Protein AF-A0A1P6C2Q1-F1 (afdb_monomer)

Sequence (116 aa):
MVVDVEKDVLIEFYAPWCGHCKALAPKYDELGQKLSGEPGVVIAKMDATANDVPPPFQVQGFPTLYWVPKNRKDKPEPYSGGREVDDFIKYIAKHATEELKGYKRDGKPKKKKEEL

Radius of gyration: 14.28 Å; Cα contacts (8 Å, |Δi|>4): 182; chains: 1; bounding box: 36×23×40 Å

Secondary structure (DSSP, 8-state):
----TT-EEEEEEE-TT-HHHHHHHHHHHHHHHHHTT-TTEEEEEEETTTS---TT----SSSEEEEE-TT-TTSPEEE-S-SSHHHHHHHHHHH-SS--SSB-TTS-B-------

Nearest PDB structures (foldseek):
  3f8u-assembly3_A  TM=9.928E-01  e=2.906E-13  Homo sapiens
  3f8u-assembly3_C-2  TM=9.928E-01  e=3.304E-13  Homo sapiens
  7qng-assembly1_B  TM=9.640E-01  e=2.109E-13  Homo sapiens
  7qpd-assembly1_E  TM=9.791E-01  e=1.541E-12  Homo sapiens
  6eny-assembly1_D  TM=9.839E-01  e=4.302E-12  Homo sapiens

Structure (mmCIF, N/CA/C/O backbone):
data_AF-A0A1P6C2Q1-F1
#
_entry.id   AF-A0A1P6C2Q1-F1
#
loop_
_atom_site.group_PDB
_atom_site.id
_atom_site.type_symbol
_atom_site.label_atom_id
_atom_site.label_alt_id
_atom_site.label_comp_id
_atom_site.label_asym_id
_atom_site.label_entity_id
_atom_site.label_seq_id
_atom_site.pdbx_PDB_ins_code
_atom_site.Cartn_x
_atom_site.Cartn_y
_atom_site.Cartn_z
_atom_site.occupancy
_atom_site.B_iso_or_equiv
_atom_site.auth_seq_id
_atom_site.auth_comp_id
_atom_site.auth_asym_id
_atom_site.auth_atom_id
_atom_site.pdbx_PDB_model_num
ATOM 1 N N . MET A 1 1 ? -15.562 -3.279 -15.889 1.00 38.38 1 MET A N 1
ATOM 2 C CA . MET A 1 1 ? -14.591 -2.412 -15.190 1.00 38.38 1 MET A CA 1
ATOM 3 C C . MET A 1 1 ? -15.099 -2.203 -13.773 1.00 38.38 1 MET A C 1
ATOM 5 O O . MET A 1 1 ? -15.971 -1.373 -13.569 1.00 38.38 1 MET A O 1
ATOM 9 N N . VAL A 1 2 ? -14.651 -3.022 -12.819 1.00 40.97 2 VAL A N 1
ATOM 10 C CA . VAL A 1 2 ? -15.016 -2.856 -11.403 1.00 40.97 2 VAL A CA 1
ATOM 11 C C . VAL A 1 2 ? -13.955 -1.963 -10.789 1.00 40.97 2 VAL A C 1
ATOM 13 O O . VAL A 1 2 ? -12.927 -2.426 -10.311 1.00 40.97 2 VAL A O 1
ATOM 16 N N . VAL A 1 3 ? -14.165 -0.659 -10.903 1.00 48.44 3 VAL A N 1
ATOM 17 C CA . VAL A 1 3 ? -13.426 0.302 -10.094 1.00 48.44 3 VAL A CA 1
ATOM 18 C C . VAL A 1 3 ? -14.479 0.992 -9.248 1.00 48.44 3 VAL A C 1
ATOM 20 O O . VAL A 1 3 ? -14.865 2.107 -9.579 1.00 48.44 3 VAL A O 1
ATOM 23 N N . ASP A 1 4 ? -14.984 0.306 -8.211 1.00 52.66 4 ASP A N 1
ATOM 24 C CA . ASP A 1 4 ? -15.913 0.856 -7.209 1.00 52.66 4 ASP A CA 1
ATOM 25 C C . ASP A 1 4 ? -15.541 2.318 -6.937 1.00 52.66 4 ASP A C 1
ATOM 27 O O . ASP A 1 4 ? -14.484 2.604 -6.371 1.00 52.66 4 ASP A O 1
ATOM 31 N N . VAL A 1 5 ? -16.339 3.260 -7.451 1.00 56.12 5 VAL A N 1
ATOM 32 C CA . VAL A 1 5 ? -16.021 4.705 -7.518 1.00 56.12 5 VAL A CA 1
ATOM 33 C C . VAL A 1 5 ? -16.031 5.350 -6.125 1.00 56.12 5 VAL A C 1
ATOM 35 O O . VAL A 1 5 ? -15.698 6.513 -5.954 1.00 56.12 5 VAL A O 1
ATOM 38 N N . GLU A 1 6 ? -16.337 4.557 -5.105 1.00 69.50 6 GLU A N 1
ATOM 39 C CA . GLU A 1 6 ? -16.725 5.024 -3.784 1.00 69.50 6 GLU A CA 1
ATOM 40 C C . GLU A 1 6 ? -15.709 4.686 -2.689 1.00 69.50 6 GLU A C 1
ATOM 42 O O . GLU A 1 6 ? -15.933 5.055 -1.541 1.00 69.50 6 GLU A O 1
ATOM 47 N N . LYS A 1 7 ? -14.592 4.020 -3.017 1.00 82.50 7 LYS A N 1
ATOM 48 C CA . LYS A 1 7 ? -13.612 3.551 -2.024 1.00 82.50 7 LYS A CA 1
ATOM 49 C C . LYS A 1 7 ? -12.220 4.099 -2.295 1.00 82.50 7 LYS A C 1
ATOM 51 O O . LYS A 1 7 ? -11.790 4.176 -3.448 1.00 82.50 7 LYS A O 1
ATOM 56 N N . ASP A 1 8 ? -11.534 4.483 -1.226 1.00 88.50 8 ASP A N 1
ATOM 57 C CA . ASP A 1 8 ? -10.121 4.829 -1.270 1.00 88.50 8 ASP A CA 1
ATOM 58 C C . ASP A 1 8 ? -9.302 3.537 -1.413 1.00 88.50 8 ASP A C 1
ATOM 60 O O . ASP A 1 8 ? -9.604 2.529 -0.775 1.00 88.50 8 ASP A O 1
ATOM 64 N N . VAL A 1 9 ? -8.279 3.531 -2.263 1.00 88.94 9 VAL A N 1
ATOM 65 C CA . VAL A 1 9 ? -7.475 2.334 -2.535 1.00 88.94 9 VAL A CA 1
ATOM 66 C C . VAL A 1 9 ? -6.017 2.618 -2.214 1.00 88.94 9 VAL A C 1
ATOM 68 O O . VAL A 1 9 ? -5.423 3.527 -2.787 1.00 88.94 9 VAL A O 1
ATOM 71 N N . LEU A 1 10 ? -5.415 1.816 -1.339 1.00 90.38 10 LEU A N 1
ATOM 72 C CA . LEU A 1 10 ? -3.962 1.746 -1.222 1.00 90.38 10 LEU A CA 1
ATOM 73 C C . LEU A 1 10 ? -3.493 0.568 -2.072 1.00 90.38 10 LEU A C 1
ATOM 75 O O . LEU A 1 10 ? -3.868 -0.569 -1.793 1.00 90.38 10 LEU A O 1
ATOM 79 N N . ILE A 1 11 ? -2.702 0.842 -3.107 1.00 90.00 11 ILE A N 1
ATOM 80 C CA . ILE A 1 11 ? -2.127 -0.188 -3.972 1.00 90.00 11 ILE A CA 1
ATOM 81 C C . ILE A 1 11 ? -0.623 -0.317 -3.725 1.00 90.00 11 ILE A C 1
ATOM 83 O O . ILE A 1 11 ? 0.124 0.661 -3.797 1.00 90.00 11 ILE A O 1
ATOM 87 N N . GLU A 1 12 ? -0.177 -1.533 -3.429 1.00 90.88 12 GLU A N 1
ATOM 88 C CA . GLU A 1 12 ? 1.233 -1.907 -3.378 1.00 90.88 12 GLU A CA 1
ATOM 89 C C . GLU A 1 12 ? 1.663 -2.528 -4.706 1.00 90.88 12 GLU A C 1
ATOM 91 O O . GLU A 1 12 ? 1.159 -3.571 -5.116 1.00 90.88 12 GLU A O 1
ATOM 96 N N . PHE A 1 13 ? 2.654 -1.917 -5.341 1.00 91.00 13 PHE A N 1
ATOM 97 C CA . PHE A 1 13 ? 3.395 -2.492 -6.449 1.00 91.00 13 PHE A CA 1
ATOM 98 C C . PHE A 1 13 ? 4.633 -3.198 -5.903 1.00 91.00 13 PHE A C 1
ATOM 100 O O . PHE A 1 13 ? 5.581 -2.559 -5.427 1.00 91.00 13 PHE A O 1
ATOM 107 N N . TYR A 1 14 ? 4.618 -4.526 -5.971 1.00 89.06 14 TYR A N 1
ATOM 108 C CA . TYR A 1 14 ? 5.695 -5.374 -5.473 1.00 89.06 14 TYR A CA 1
ATOM 109 C C . TYR A 1 14 ? 6.369 -6.152 -6.605 1.00 89.06 14 TYR A C 1
ATOM 111 O O . TYR A 1 14 ? 5.853 -6.248 -7.718 1.00 89.06 14 TYR A O 1
ATOM 119 N N . ALA A 1 15 ? 7.537 -6.713 -6.285 1.00 88.69 15 ALA A N 1
ATOM 120 C CA . ALA A 1 15 ? 8.268 -7.638 -7.140 1.00 88.69 15 ALA A CA 1
ATOM 121 C C . ALA A 1 15 ? 8.553 -8.939 -6.368 1.00 88.69 15 ALA A C 1
ATOM 123 O O . ALA A 1 15 ? 9.038 -8.871 -5.232 1.00 88.69 15 ALA A O 1
ATOM 124 N N . PRO A 1 16 ? 8.318 -10.127 -6.955 1.00 83.12 16 PRO A N 1
ATOM 125 C CA . PRO A 1 16 ? 8.458 -11.413 -6.263 1.00 83.12 16 PRO A CA 1
ATOM 126 C C . PRO A 1 16 ? 9.905 -11.729 -5.845 1.00 83.12 16 PRO A C 1
ATOM 128 O O . PRO A 1 16 ? 10.140 -12.467 -4.884 1.00 83.12 16 PRO A O 1
ATOM 131 N N . TRP A 1 17 ? 10.883 -11.144 -6.537 1.00 84.88 17 TRP A N 1
ATOM 132 C CA . TRP A 1 17 ? 12.314 -11.304 -6.272 1.00 84.88 17 TRP A CA 1
ATOM 133 C C . TRP A 1 17 ? 12.891 -10.240 -5.321 1.00 84.88 17 TRP A C 1
ATOM 135 O O . TRP A 1 17 ? 14.034 -10.369 -4.883 1.00 84.88 17 TRP A O 1
ATOM 145 N N . CYS A 1 18 ? 12.133 -9.199 -4.959 1.00 84.69 18 CYS A N 1
ATOM 146 C CA . CYS A 1 18 ? 12.639 -8.128 -4.103 1.00 84.69 18 CYS A CA 1
ATOM 147 C C . CYS A 1 18 ? 12.585 -8.530 -2.618 1.00 84.69 18 CYS A C 1
ATOM 149 O O . CYS A 1 18 ? 11.513 -8.684 -2.029 1.00 84.69 18 CYS A O 1
ATOM 151 N N . GLY A 1 19 ? 13.755 -8.647 -1.980 1.00 81.38 19 GLY A N 1
ATOM 152 C CA . GLY A 1 19 ? 13.871 -9.000 -0.558 1.00 81.38 19 GLY A CA 1
ATOM 153 C C . GLY A 1 19 ? 13.125 -8.042 0.381 1.00 81.38 19 GLY A C 1
ATOM 154 O O . GLY A 1 19 ? 12.476 -8.487 1.325 1.00 81.38 19 GLY A O 1
ATOM 155 N N . HIS A 1 20 ? 13.119 -6.738 0.077 1.00 80.38 20 HIS A N 1
ATOM 156 C CA . HIS A 1 20 ? 12.363 -5.745 0.850 1.00 80.38 20 HIS A CA 1
ATOM 157 C C . HIS A 1 20 ? 10.843 -5.921 0.729 1.00 80.38 20 HIS A C 1
ATOM 159 O O . HIS A 1 20 ? 10.127 -5.644 1.689 1.00 80.38 20 HIS A O 1
ATOM 165 N N . CYS A 1 21 ? 10.347 -6.414 -0.412 1.00 82.50 21 CYS A N 1
ATOM 166 C CA . CYS A 1 21 ? 8.922 -6.711 -0.591 1.00 82.50 21 CYS A CA 1
ATOM 167 C C . CYS A 1 21 ? 8.499 -7.917 0.253 1.00 82.50 21 CYS A C 1
ATOM 169 O O . CYS A 1 21 ? 7.450 -7.882 0.885 1.00 82.50 21 CYS A O 1
ATOM 171 N N . LYS A 1 22 ? 9.337 -8.961 0.346 1.00 82.62 22 LYS A N 1
ATOM 172 C CA . LYS A 1 22 ? 9.046 -10.124 1.205 1.00 82.62 22 LYS A CA 1
ATOM 173 C C . LYS A 1 22 ? 8.913 -9.754 2.681 1.00 82.62 22 LYS A C 1
ATOM 175 O O . LYS A 1 22 ? 8.069 -10.321 3.365 1.00 82.62 22 LYS A O 1
ATOM 180 N N . ALA A 1 23 ? 9.715 -8.803 3.161 1.00 86.81 23 ALA A N 1
ATOM 181 C CA . ALA A 1 23 ? 9.599 -8.296 4.528 1.00 86.81 23 ALA A CA 1
ATOM 182 C C . ALA A 1 23 ? 8.320 -7.464 4.750 1.00 86.81 23 ALA A C 1
ATOM 184 O O . ALA A 1 23 ? 7.792 -7.433 5.861 1.00 86.81 23 ALA A O 1
ATOM 185 N N . LEU A 1 24 ? 7.822 -6.799 3.702 1.00 86.69 24 LEU A N 1
ATOM 186 C CA . LEU A 1 24 ? 6.611 -5.980 3.752 1.00 86.69 24 LEU A CA 1
ATOM 187 C C . LEU A 1 24 ? 5.328 -6.809 3.622 1.00 86.69 24 LEU A C 1
ATOM 189 O O . LEU A 1 24 ? 4.350 -6.499 4.293 1.00 86.69 24 LEU A O 1
ATOM 193 N N . ALA A 1 25 ? 5.353 -7.895 2.849 1.00 86.94 25 ALA A N 1
ATOM 194 C CA . ALA A 1 25 ? 4.207 -8.767 2.598 1.00 86.94 25 ALA A CA 1
ATOM 195 C C . ALA A 1 25 ? 3.395 -9.156 3.855 1.00 86.94 25 ALA A C 1
ATOM 197 O O . ALA A 1 25 ? 2.182 -8.947 3.835 1.00 86.94 25 ALA A O 1
ATOM 198 N N . PRO A 1 26 ? 3.992 -9.661 4.959 1.00 90.19 26 PRO A N 1
ATOM 199 C CA . PRO A 1 26 ? 3.214 -10.008 6.152 1.00 90.19 26 PRO A CA 1
ATOM 200 C C . PRO A 1 26 ? 2.605 -8.780 6.843 1.00 90.19 26 PRO A C 1
ATOM 202 O O . PRO A 1 26 ? 1.485 -8.848 7.339 1.00 90.19 26 PRO A O 1
ATOM 205 N N . LYS A 1 27 ? 3.305 -7.637 6.840 1.00 90.31 27 LYS A N 1
ATOM 206 C CA . LYS A 1 27 ? 2.780 -6.380 7.395 1.00 90.31 27 LYS A CA 1
ATOM 207 C C . LYS A 1 27 ? 1.610 -5.858 6.556 1.00 90.31 27 LYS A C 1
ATOM 209 O O . LYS A 1 27 ? 0.620 -5.377 7.098 1.00 90.31 27 LYS A O 1
ATOM 214 N N . TYR A 1 28 ? 1.721 -5.959 5.235 1.00 89.19 28 TYR A N 1
ATOM 215 C CA . TYR A 1 28 ? 0.691 -5.507 4.308 1.00 89.19 28 TYR A CA 1
ATOM 216 C C . TYR A 1 28 ? -0.563 -6.390 4.364 1.00 89.19 28 TYR A C 1
ATOM 218 O O . TYR A 1 28 ? -1.681 -5.884 4.300 1.00 89.19 28 TYR A O 1
ATOM 226 N N . ASP A 1 29 ? -0.390 -7.700 4.560 1.00 89.75 29 ASP A N 1
ATOM 227 C CA . ASP A 1 29 ? -1.504 -8.621 4.797 1.00 89.75 29 ASP A CA 1
ATOM 228 C C . ASP A 1 29 ? -2.226 -8.301 6.114 1.00 89.75 29 ASP A C 1
ATOM 230 O O . ASP A 1 29 ? -3.446 -8.148 6.123 1.00 89.75 29 ASP A O 1
ATOM 234 N N . GLU A 1 30 ? -1.479 -8.078 7.204 1.00 90.50 30 GLU A N 1
ATOM 235 C CA . GLU A 1 30 ? -2.060 -7.673 8.492 1.00 90.50 30 GLU A CA 1
ATOM 236 C C . GLU A 1 30 ? -2.837 -6.350 8.381 1.00 90.50 30 GLU A C 1
ATOM 238 O O . GLU A 1 30 ? -3.936 -6.217 8.927 1.00 90.50 30 GLU A O 1
ATOM 243 N N . LEU A 1 31 ? -2.300 -5.377 7.639 1.00 89.19 31 LEU A N 1
ATOM 244 C CA . LEU A 1 31 ? -2.994 -4.126 7.335 1.00 89.19 31 LEU A CA 1
ATOM 245 C C . LEU A 1 31 ? -4.317 -4.387 6.603 1.00 89.19 31 LEU A C 1
ATOM 247 O O . LEU A 1 31 ? -5.354 -3.845 6.992 1.00 89.19 31 LEU A O 1
ATOM 251 N N . GLY A 1 32 ? -4.281 -5.224 5.564 1.00 87.44 32 GLY A N 1
ATOM 252 C CA . GLY A 1 32 ? -5.458 -5.631 4.805 1.00 87.44 32 GLY A CA 1
ATOM 253 C C . GLY A 1 32 ? -6.512 -6.288 5.689 1.00 87.44 32 GLY A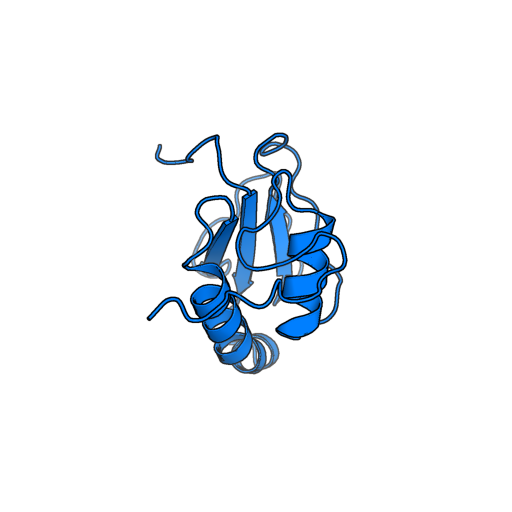 C 1
ATOM 254 O O . GLY A 1 32 ? -7.681 -5.924 5.609 1.00 87.44 32 GLY A O 1
ATOM 255 N N . GLN A 1 33 ? -6.109 -7.177 6.600 1.00 88.25 33 GLN A N 1
ATOM 256 C CA . GLN A 1 33 ? -7.021 -7.801 7.560 1.00 88.25 33 GLN A CA 1
ATOM 257 C C . GLN A 1 33 ? -7.638 -6.778 8.521 1.00 88.25 33 GLN A C 1
ATOM 259 O O . 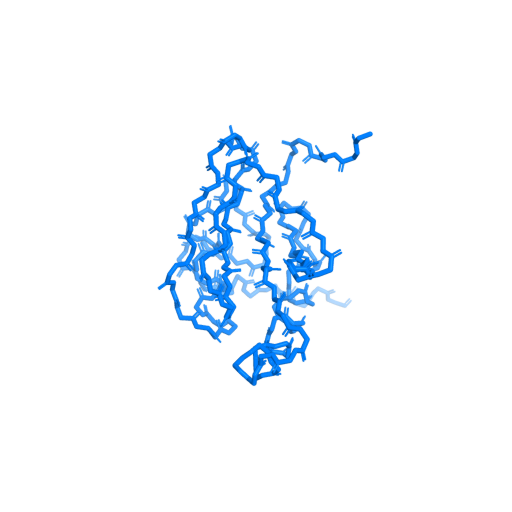GLN A 1 33 ? -8.852 -6.782 8.728 1.00 88.25 33 GLN A O 1
ATOM 264 N N . LYS A 1 34 ? -6.838 -5.847 9.058 1.00 85.25 34 LYS A N 1
ATOM 265 C CA . LYS A 1 34 ? -7.326 -4.780 9.950 1.00 85.25 34 LYS A CA 1
ATOM 266 C C . LYS A 1 34 ? -8.315 -3.835 9.274 1.00 85.25 34 LYS A C 1
ATOM 268 O O . LYS A 1 34 ? -9.211 -3.326 9.945 1.00 85.25 34 LYS A O 1
ATOM 273 N N . LEU A 1 35 ? -8.141 -3.589 7.979 1.00 83.25 35 LEU A N 1
ATOM 274 C CA . LEU A 1 35 ? -9.001 -2.710 7.187 1.00 83.25 35 LEU A CA 1
ATOM 275 C C . LEU A 1 35 ? -10.082 -3.465 6.409 1.00 83.25 35 LEU A C 1
ATOM 277 O O . LEU A 1 35 ? -10.945 -2.836 5.817 1.00 83.25 35 LEU A O 1
ATOM 281 N N . SER A 1 36 ? -10.117 -4.797 6.462 1.00 80.31 36 SER A N 1
ATOM 282 C CA . SER A 1 36 ? -11.143 -5.600 5.784 1.00 80.31 36 SER A CA 1
ATOM 283 C C . SER A 1 36 ? -12.560 -5.297 6.298 1.00 80.31 36 SER A C 1
ATOM 285 O O . SER A 1 36 ? -13.534 -5.408 5.558 1.00 80.31 36 SER A O 1
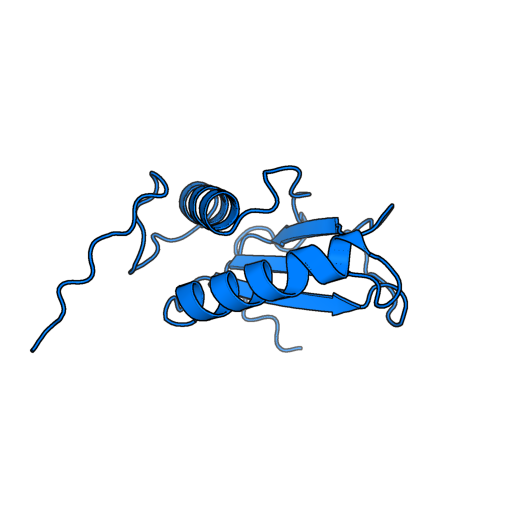ATOM 287 N N . GLY A 1 37 ? -12.680 -4.843 7.552 1.00 77.75 37 GLY A N 1
ATOM 288 C CA . GLY A 1 37 ? -13.939 -4.367 8.135 1.00 77.75 37 GLY A CA 1
ATOM 289 C C . GLY A 1 37 ? -14.348 -2.944 7.727 1.00 77.75 37 GLY A C 1
ATOM 290 O O . GLY A 1 37 ? -15.428 -2.491 8.117 1.00 77.75 37 GLY A O 1
ATOM 291 N N . GLU A 1 38 ? -13.508 -2.237 6.969 1.00 81.25 38 GLU A N 1
ATOM 292 C CA . GLU A 1 38 ? -13.705 -0.849 6.560 1.00 81.25 38 GLU A CA 1
ATOM 293 C C . GLU A 1 38 ? -14.258 -0.789 5.130 1.00 81.25 38 GLU A C 1
ATOM 295 O O . GLU A 1 38 ? -13.522 -0.995 4.169 1.00 81.25 38 GLU A O 1
ATOM 300 N N . PRO A 1 39 ? -15.548 -0.469 4.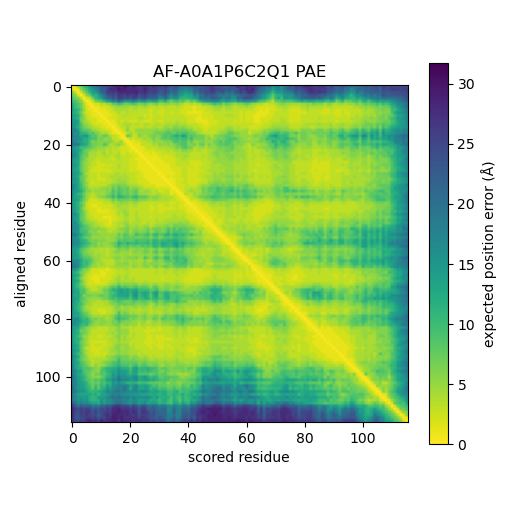932 1.00 77.50 39 PRO A N 1
ATOM 301 C CA . PRO A 1 39 ? -16.143 -0.479 3.596 1.00 77.50 39 PRO A CA 1
ATOM 302 C C . PRO A 1 39 ? -15.622 0.644 2.687 1.00 77.50 39 PRO A C 1
ATOM 304 O O . PRO A 1 39 ? -15.819 0.564 1.480 1.00 77.50 39 PRO A O 1
ATOM 307 N N . GLY A 1 40 ? -14.994 1.681 3.253 1.00 79.56 40 GLY A N 1
ATOM 308 C CA . GLY A 1 40 ? -14.493 2.848 2.522 1.00 79.56 40 GLY A CA 1
ATOM 309 C C . GLY A 1 40 ? -13.044 2.734 2.044 1.00 79.56 40 GLY A C 1
ATOM 310 O O . GLY A 1 40 ? -12.603 3.603 1.297 1.00 79.56 40 GLY A O 1
ATOM 311 N N . VAL A 1 41 ? -12.305 1.689 2.442 1.00 86.56 41 VAL A N 1
ATOM 312 C CA . VAL A 1 41 ? -10.892 1.511 2.072 1.00 86.56 41 VAL A CA 1
ATOM 313 C C . VAL A 1 41 ? -10.637 0.115 1.529 1.00 86.56 41 VAL A C 1
ATOM 315 O O . VAL A 1 41 ? -11.098 -0.881 2.076 1.00 86.56 41 VAL A O 1
ATOM 318 N N . VAL A 1 42 ? -9.855 0.040 0.458 1.00 87.94 42 VAL A N 1
ATOM 319 C CA . VAL A 1 42 ? -9.408 -1.206 -0.157 1.00 87.94 42 VAL A CA 1
ATOM 320 C C . VAL A 1 42 ? -7.887 -1.252 -0.135 1.00 87.94 42 VAL A C 1
ATOM 322 O O . VAL A 1 42 ? -7.217 -0.325 -0.582 1.00 87.94 42 VAL A O 1
ATOM 325 N N . ILE A 1 43 ? -7.344 -2.357 0.366 1.00 90.00 43 ILE A N 1
ATOM 326 C CA . ILE A 1 43 ? -5.912 -2.648 0.318 1.00 90.00 43 ILE A CA 1
ATOM 327 C C . ILE A 1 43 ? -5.677 -3.627 -0.827 1.00 90.00 43 ILE A C 1
ATOM 329 O O . ILE A 1 43 ? -6.201 -4.741 -0.821 1.00 90.00 43 ILE A O 1
ATOM 333 N N . ALA A 1 44 ? -4.927 -3.190 -1.833 1.00 89.31 44 ALA A N 1
ATOM 334 C CA . ALA A 1 44 ? -4.649 -3.937 -3.049 1.0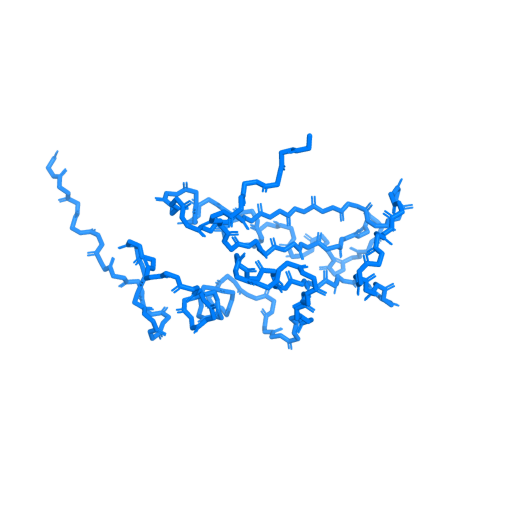0 89.31 44 ALA A CA 1
ATOM 335 C C . ALA A 1 44 ? -3.144 -4.151 -3.211 1.00 89.31 44 ALA A C 1
ATOM 337 O O . ALA A 1 44 ? -2.333 -3.313 -2.829 1.00 89.31 44 ALA A O 1
ATOM 338 N N . LYS A 1 45 ? -2.766 -5.269 -3.824 1.00 88.94 45 LYS A N 1
ATOM 339 C CA . LYS A 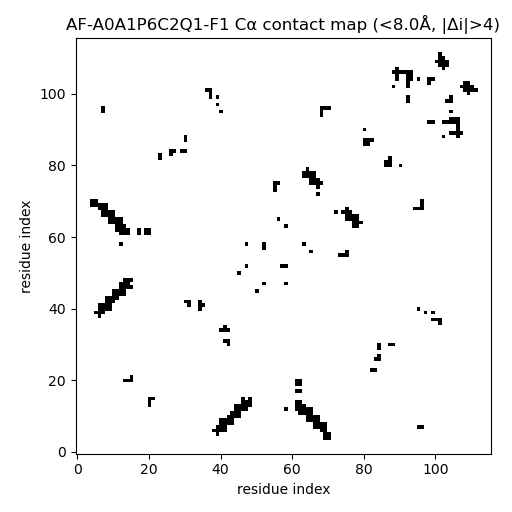1 45 ? -1.380 -5.562 -4.196 1.00 88.94 45 LYS A CA 1
ATOM 340 C C . LYS A 1 45 ? -1.330 -6.015 -5.646 1.00 88.94 45 LYS A C 1
ATOM 342 O O . LYS A 1 45 ? -2.201 -6.764 -6.087 1.00 88.94 45 LYS A O 1
ATOM 347 N N . MET A 1 46 ? -0.324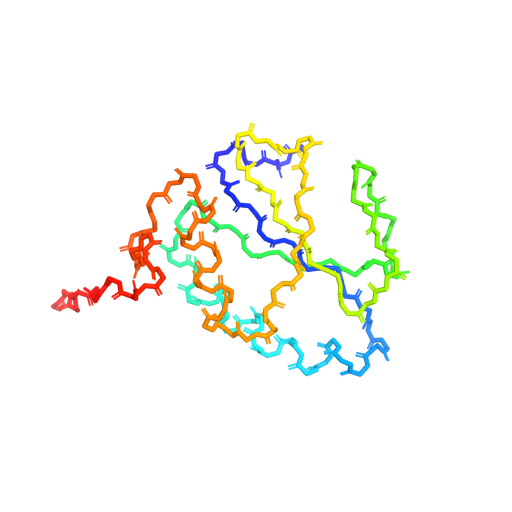 -5.558 -6.376 1.00 88.44 46 MET A N 1
ATOM 348 C CA . MET A 1 46 ? -0.116 -5.860 -7.783 1.00 88.44 46 MET A CA 1
ATOM 349 C C . MET A 1 46 ? 1.358 -6.165 -8.035 1.00 88.44 46 MET A C 1
ATOM 351 O O . MET A 1 46 ? 2.248 -5.429 -7.613 1.00 88.44 46 MET A O 1
ATOM 355 N N . ASP A 1 47 ? 1.606 -7.255 -8.755 1.00 89.38 47 ASP A N 1
ATOM 356 C CA . ASP A 1 47 ? 2.938 -7.562 -9.257 1.00 89.38 47 ASP A CA 1
ATOM 357 C C . ASP A 1 47 ? 3.221 -6.696 -10.487 1.00 89.38 47 ASP A C 1
ATOM 359 O O . ASP A 1 47 ? 2.703 -6.962 -11.572 1.00 89.38 47 ASP A O 1
ATOM 363 N N . ALA A 1 48 ? 4.043 -5.665 -10.307 1.00 87.50 48 ALA A N 1
ATOM 364 C CA . ALA A 1 48 ? 4.429 -4.739 -11.372 1.00 87.50 48 ALA A CA 1
ATOM 365 C C . ALA A 1 48 ? 5.599 -5.257 -12.229 1.00 87.50 48 ALA A C 1
ATOM 367 O O . ALA A 1 48 ? 6.070 -4.557 -13.119 1.00 87.50 48 ALA A O 1
ATOM 368 N N . THR A 1 49 ? 6.090 -6.472 -11.960 1.00 85.44 49 THR A N 1
ATOM 369 C CA . THR A 1 49 ? 7.069 -7.156 -12.821 1.00 85.44 49 THR A CA 1
ATOM 370 C C . THR A 1 49 ? 6.405 -8.102 -13.813 1.00 85.44 49 THR A C 1
ATOM 372 O O . THR A 1 49 ? 6.930 -8.308 -14.904 1.00 85.44 49 THR A O 1
ATOM 375 N N . ALA A 1 50 ? 5.246 -8.654 -13.447 1.00 86.56 50 ALA A N 1
ATOM 376 C CA . ALA A 1 50 ? 4.443 -9.515 -14.310 1.00 86.56 50 ALA A CA 1
ATOM 377 C C . ALA A 1 50 ? 3.294 -8.774 -15.017 1.00 86.56 50 ALA A C 1
ATOM 379 O O . ALA A 1 50 ? 2.698 -9.331 -15.936 1.00 86.56 50 ALA A O 1
ATOM 380 N N . ASN A 1 51 ? 2.965 -7.547 -14.596 1.00 84.75 51 ASN A N 1
ATOM 381 C CA . ASN A 1 51 ? 1.882 -6.745 -15.167 1.00 84.75 51 ASN A CA 1
ATOM 382 C C . ASN A 1 51 ? 2.377 -5.358 -15.573 1.00 84.75 51 ASN A C 1
ATOM 384 O O . ASN A 1 51 ? 3.224 -4.771 -14.902 1.00 84.75 51 ASN A O 1
ATOM 388 N N . ASP A 1 52 ? 1.790 -4.827 -16.644 1.00 83.75 52 ASP A N 1
ATOM 389 C CA . ASP A 1 52 ? 2.043 -3.465 -17.103 1.00 83.75 52 ASP A CA 1
ATOM 390 C C . ASP A 1 52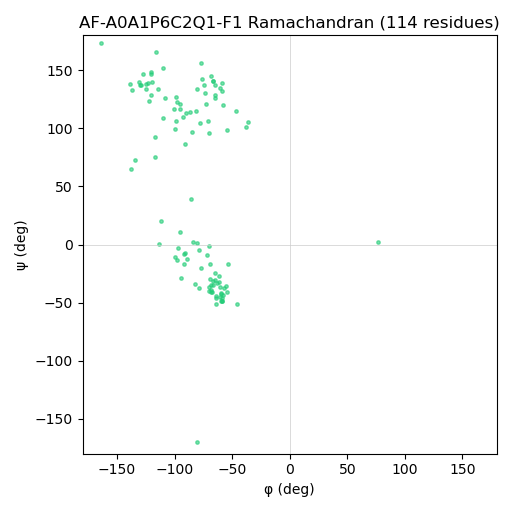 ? 1.362 -2.460 -16.164 1.00 83.75 52 ASP A C 1
ATOM 392 O O . ASP A 1 52 ? 0.188 -2.616 -15.808 1.00 83.75 52 ASP A O 1
ATOM 396 N N . VAL A 1 53 ? 2.109 -1.449 -15.724 1.00 83.50 53 VAL A N 1
ATOM 397 C CA . VAL A 1 53 ? 1.614 -0.450 -14.778 1.00 83.50 53 VAL A CA 1
ATOM 398 C C . VAL A 1 53 ? 0.914 0.655 -15.566 1.00 83.50 53 VAL A C 1
ATOM 400 O O . VAL A 1 53 ? 1.579 1.385 -16.304 1.00 83.50 53 VAL A O 1
ATOM 403 N N . PRO A 1 54 ? -0.410 0.829 -15.418 1.00 78.81 54 PRO A N 1
ATOM 404 C CA . PRO A 1 54 ? -1.113 1.840 -16.185 1.00 78.81 54 PRO A CA 1
ATOM 405 C C . PRO A 1 54 ? -0.661 3.247 -15.756 1.00 78.81 54 PRO A C 1
ATOM 407 O O . PRO A 1 54 ? -0.510 3.507 -14.558 1.00 78.81 54 PRO A O 1
ATOM 410 N N . PRO A 1 55 ? -0.501 4.205 -16.685 1.00 78.62 55 PRO A N 1
ATOM 411 C CA . PRO A 1 55 ? -0.409 5.610 -16.306 1.00 78.62 55 PRO A CA 1
ATOM 412 C C . PRO A 1 55 ? -1.693 5.998 -15.553 1.00 78.62 55 PRO A C 1
ATOM 414 O O . PRO A 1 55 ? -2.778 5.568 -15.952 1.00 78.62 55 PRO A O 1
ATOM 417 N N . PRO A 1 56 ? -1.616 6.781 -14.463 1.00 81.75 56 PRO A N 1
ATOM 418 C CA . PRO A 1 56 ? -0.498 7.626 -14.008 1.00 81.75 56 PRO A CA 1
ATOM 419 C C . PRO A 1 56 ? 0.452 6.993 -12.967 1.00 81.75 56 PRO A C 1
ATOM 421 O O . PRO A 1 56 ? 1.274 7.703 -12.386 1.00 81.75 56 PRO A O 1
ATOM 424 N N . PHE A 1 57 ? 0.360 5.692 -12.690 1.00 84.44 57 PHE A N 1
ATOM 425 C CA . PHE A 1 57 ? 1.236 5.045 -11.714 1.00 84.44 57 PHE A CA 1
ATOM 426 C C . PHE A 1 57 ? 2.655 4.910 -12.290 1.00 84.44 57 PHE A C 1
ATOM 428 O O . PHE A 1 57 ? 2.860 4.288 -13.328 1.00 84.44 57 PHE A O 1
ATOM 435 N N . GLN A 1 58 ? 3.656 5.493 -11.625 1.00 83.88 58 GLN A N 1
ATOM 436 C CA . GLN A 1 58 ? 5.065 5.328 -11.995 1.00 83.88 58 GLN A CA 1
ATOM 437 C C . GLN A 1 58 ? 5.787 4.493 -10.944 1.00 83.88 58 GLN A C 1
ATOM 439 O O . GLN A 1 58 ? 6.034 4.949 -9.826 1.00 83.88 58 GLN A O 1
ATOM 444 N N . VAL A 1 59 ? 6.139 3.265 -11.314 1.00 84.62 59 VAL A N 1
ATOM 445 C CA . VAL A 1 59 ? 6.912 2.354 -10.467 1.00 84.62 59 VAL A CA 1
ATOM 446 C C . VAL A 1 59 ? 8.367 2.404 -10.920 1.00 84.62 59 VAL A C 1
ATOM 448 O O . VAL A 1 59 ? 8.742 1.796 -11.915 1.00 84.62 59 VAL A O 1
ATOM 451 N N . GLN A 1 60 ? 9.189 3.169 -10.201 1.00 81.75 60 GLN A N 1
ATOM 452 C CA . GLN A 1 60 ? 10.632 3.279 -10.471 1.00 81.75 60 GLN A CA 1
ATOM 453 C C . GLN A 1 60 ? 11.468 2.267 -9.671 1.00 81.75 60 GLN A C 1
ATOM 455 O O . GLN A 1 60 ? 12.627 2.020 -9.993 1.00 81.75 60 GLN A O 1
ATOM 460 N N . GLY A 1 61 ? 10.894 1.677 -8.622 1.00 82.38 61 GLY A N 1
ATOM 461 C CA . GLY A 1 61 ? 11.564 0.712 -7.756 1.00 82.38 61 GLY A CA 1
ATOM 462 C C . GLY A 1 61 ? 10.570 -0.072 -6.907 1.00 82.38 61 GLY A C 1
ATOM 463 O O . GLY A 1 61 ? 9.378 0.222 -6.901 1.00 82.38 61 GLY A O 1
ATOM 464 N N . PHE A 1 62 ? 11.046 -1.077 -6.177 1.00 83.38 62 PHE A N 1
ATOM 465 C CA . PHE A 1 62 ? 10.184 -1.959 -5.388 1.00 83.38 62 PHE A CA 1
ATOM 466 C C . PHE A 1 62 ? 10.612 -2.011 -3.915 1.00 83.38 62 PHE A C 1
ATOM 468 O O . PHE A 1 62 ? 11.810 -2.153 -3.645 1.00 83.38 62 PHE A O 1
ATOM 475 N N . PRO A 1 63 ? 9.669 -1.983 -2.952 1.00 85.38 63 PRO A N 1
ATOM 476 C CA . PRO A 1 63 ? 8.224 -1.784 -3.128 1.00 85.38 63 PRO A CA 1
ATOM 477 C C . PRO A 1 63 ? 7.872 -0.311 -3.394 1.00 85.38 63 PRO A C 1
ATOM 479 O O . PRO A 1 63 ? 8.457 0.583 -2.775 1.00 85.38 63 PRO A O 1
ATOM 482 N N . THR A 1 64 ? 6.896 -0.077 -4.274 1.00 89.06 64 THR A N 1
ATOM 483 C CA . THR A 1 64 ? 6.280 1.241 -4.496 1.00 89.06 64 THR A CA 1
ATOM 484 C C . THR A 1 64 ? 4.821 1.183 -4.072 1.00 89.06 64 THR A C 1
ATOM 486 O O . THR A 1 64 ? 4.109 0.249 -4.416 1.00 89.06 64 THR A O 1
ATOM 489 N N . LEU A 1 65 ? 4.365 2.183 -3.329 1.00 90.75 65 LEU A N 1
ATOM 490 C CA . LEU A 1 65 ? 3.002 2.256 -2.818 1.00 90.75 65 LEU A CA 1
ATOM 491 C C . LEU A 1 65 ? 2.340 3.510 -3.375 1.00 90.75 65 LEU A C 1
ATOM 493 O O . LEU A 1 65 ? 2.969 4.565 -3.439 1.00 90.75 65 LEU A O 1
ATOM 497 N N . TYR A 1 66 ? 1.075 3.397 -3.756 1.00 90.62 66 TYR A N 1
ATOM 498 C CA . TYR A 1 66 ? 0.279 4.527 -4.214 1.00 90.62 66 TYR A CA 1
ATOM 499 C C . TYR A 1 66 ? -1.046 4.584 -3.471 1.00 90.62 66 TYR A C 1
ATOM 501 O O . TYR A 1 66 ? -1.725 3.575 -3.278 1.00 90.62 66 TYR A O 1
ATOM 509 N N . TRP A 1 67 ? -1.413 5.796 -3.082 1.00 90.38 67 TRP A N 1
ATOM 510 C CA . TRP A 1 67 ? -2.697 6.122 -2.498 1.00 90.38 67 TRP A CA 1
ATOM 511 C C . TRP A 1 67 ? -3.626 6.679 -3.568 1.00 90.38 67 TRP A C 1
ATOM 513 O O . TRP A 1 67 ? -3.315 7.670 -4.227 1.00 90.38 67 TRP A O 1
ATOM 523 N N . VAL A 1 68 ? -4.774 6.041 -3.744 1.00 89.06 68 VAL A N 1
ATOM 524 C CA . VAL A 1 68 ? -5.773 6.397 -4.747 1.00 89.06 68 VAL A CA 1
ATOM 525 C C . VAL A 1 68 ? -7.046 6.804 -4.015 1.00 89.06 68 VAL A C 1
ATOM 527 O O . VAL A 1 68 ? -7.871 5.947 -3.688 1.00 89.06 68 VAL A O 1
ATOM 530 N N . PRO A 1 69 ? -7.233 8.097 -3.720 1.00 85.81 69 PRO A N 1
ATOM 531 C CA . PRO A 1 69 ? -8.441 8.539 -3.048 1.00 85.81 69 PRO A CA 1
ATOM 532 C C . PRO A 1 69 ? -9.648 8.388 -3.980 1.00 85.81 69 PRO A C 1
ATOM 534 O O . PRO A 1 69 ? -9.554 8.645 -5.186 1.00 85.81 69 PRO A O 1
ATOM 537 N N . LYS A 1 70 ? -10.816 8.046 -3.427 1.00 81.88 70 LYS A N 1
ATOM 538 C CA . LYS A 1 70 ? -12.043 7.809 -4.209 1.00 81.88 70 LYS A CA 1
ATOM 539 C C . LYS A 1 70 ? -12.427 8.993 -5.099 1.00 81.88 70 LYS A C 1
ATOM 541 O O . LYS A 1 70 ? -12.864 8.807 -6.229 1.00 81.88 70 LYS A O 1
ATOM 546 N N . ASN A 1 71 ? -12.183 10.213 -4.610 1.00 77.31 71 ASN A N 1
ATOM 547 C CA . ASN A 1 71 ? -12.489 11.457 -5.316 1.00 77.31 71 ASN A CA 1
ATOM 548 C C . ASN A 1 71 ? -11.482 11.802 -6.425 1.00 77.31 71 ASN A C 1
A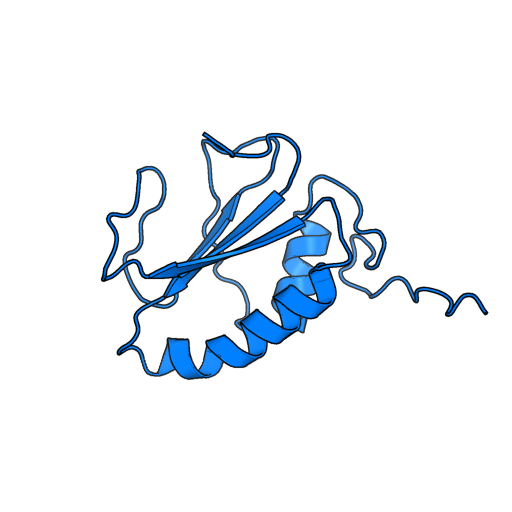TOM 550 O O . ASN A 1 71 ? -11.807 12.615 -7.287 1.00 77.31 71 ASN A O 1
ATOM 554 N N . ARG A 1 72 ? -10.258 11.245 -6.408 1.00 75.62 72 ARG A N 1
ATOM 555 C CA . ARG A 1 72 ? -9.193 11.569 -7.378 1.00 75.62 72 ARG A CA 1
ATOM 556 C C . ARG A 1 72 ? -8.435 10.327 -7.850 1.00 75.62 72 ARG A C 1
ATOM 558 O O . ARG A 1 72 ? -7.228 10.213 -7.653 1.00 75.62 72 ARG A O 1
ATOM 565 N N . LYS A 1 73 ? -9.134 9.437 -8.555 1.00 72.19 73 LYS A N 1
ATOM 566 C CA . LYS A 1 73 ? -8.530 8.236 -9.161 1.00 72.19 73 LYS A CA 1
ATOM 567 C C . LYS A 1 73 ? -7.512 8.537 -10.265 1.00 72.19 73 LYS A C 1
ATOM 569 O O . LYS A 1 73 ? -6.536 7.811 -10.396 1.00 72.19 73 LYS A O 1
ATOM 574 N N . ASP A 1 74 ? -7.693 9.640 -10.988 1.00 76.94 74 ASP A N 1
ATOM 575 C CA . ASP A 1 74 ? -6.751 10.127 -12.009 1.00 76.94 74 ASP A CA 1
ATOM 576 C C . ASP A 1 74 ? -5.444 10.700 -11.441 1.00 76.94 74 ASP A C 1
ATOM 578 O O . ASP A 1 74 ? -4.524 11.019 -12.191 1.00 76.94 74 ASP A O 1
ATOM 582 N N . LYS A 1 75 ? -5.348 10.885 -10.119 1.00 81.81 75 LYS A N 1
ATOM 583 C CA . LYS A 1 75 ? -4.156 11.436 -9.464 1.00 81.81 75 LYS A CA 1
ATOM 584 C C . LYS A 1 75 ? -3.795 10.609 -8.233 1.00 81.81 75 LYS A C 1
ATOM 586 O O . LYS A 1 75 ? -4.012 11.084 -7.117 1.00 81.81 75 LYS A O 1
ATOM 591 N N . PRO A 1 76 ? -3.264 9.391 -8.423 1.00 86.38 76 PRO A N 1
ATOM 592 C CA . PRO A 1 76 ? -2.732 8.617 -7.324 1.00 86.38 76 PRO A CA 1
ATOM 593 C C . PRO A 1 76 ? -1.510 9.331 -6.745 1.00 86.38 76 PRO A C 1
ATOM 595 O O . PRO A 1 76 ? -0.663 9.855 -7.472 1.00 86.38 76 PRO A O 1
ATOM 598 N N . GLU A 1 77 ? -1.428 9.361 -5.424 1.00 88.69 77 GLU A N 1
ATOM 599 C CA . GLU A 1 77 ? -0.342 10.000 -4.695 1.00 88.69 77 GLU A CA 1
ATOM 600 C C . GLU A 1 77 ? 0.680 8.939 -4.277 1.00 88.69 77 GLU A C 1
ATOM 602 O O . GLU A 1 77 ? 0.299 7.932 -3.673 1.00 88.69 77 GLU A O 1
ATOM 607 N N . PRO A 1 78 ? 1.972 9.115 -4.596 1.00 88.75 78 PRO A N 1
ATOM 608 C CA . PRO A 1 78 ? 2.993 8.174 -4.168 1.00 88.75 78 PRO A CA 1
ATOM 609 C C . PRO A 1 78 ? 3.108 8.198 -2.641 1.00 88.75 78 PRO A C 1
ATOM 611 O O . PRO A 1 78 ? 3.257 9.254 -2.020 1.00 88.75 78 PRO A O 1
ATOM 614 N N . TYR A 1 79 ? 3.053 7.018 -2.032 1.00 88.88 79 TYR A N 1
ATOM 615 C CA . TYR A 1 79 ? 3.252 6.850 -0.603 1.00 88.88 79 TYR A CA 1
ATOM 616 C C . TYR A 1 79 ? 4.734 6.616 -0.310 1.00 88.88 79 TYR A C 1
ATOM 618 O O . TYR A 1 79 ? 5.301 5.573 -0.639 1.00 88.88 79 TYR A O 1
ATOM 626 N N . SER A 1 80 ? 5.338 7.592 0.363 1.00 81.69 80 SER A N 1
ATOM 627 C CA . SER A 1 80 ? 6.740 7.562 0.803 1.00 81.69 80 SER A CA 1
ATOM 628 C C . SER A 1 80 ? 6.875 7.465 2.330 1.00 81.69 80 SER A C 1
ATOM 630 O O . SER A 1 80 ? 7.900 7.858 2.883 1.00 81.69 80 SER A O 1
ATOM 632 N N . GLY A 1 81 ? 5.824 7.004 3.017 1.00 82.88 81 GLY A N 1
ATOM 633 C CA . GLY A 1 81 ? 5.793 6.861 4.473 1.00 82.88 81 GLY A CA 1
ATOM 634 C C . GLY A 1 81 ? 6.489 5.599 4.992 1.00 82.88 81 GLY A C 1
ATOM 635 O O . GLY A 1 81 ? 7.186 4.883 4.264 1.00 82.88 81 GLY A O 1
ATOM 636 N N . GLY A 1 82 ? 6.305 5.330 6.283 1.00 85.94 82 GLY A N 1
ATOM 637 C CA . GLY A 1 82 ? 6.868 4.167 6.957 1.00 85.94 82 GLY A CA 1
ATOM 638 C C . GLY A 1 82 ? 6.270 2.853 6.451 1.00 85.94 82 GLY A C 1
ATOM 639 O O . GLY A 1 82 ? 5.076 2.715 6.237 1.00 85.94 82 GLY A O 1
ATOM 640 N N . ARG A 1 83 ? 7.093 1.817 6.301 1.00 85.25 83 ARG A N 1
ATOM 641 C CA . ARG A 1 83 ? 6.646 0.487 5.840 1.00 85.25 83 ARG A CA 1
ATOM 642 C C . ARG A 1 83 ? 6.123 -0.382 6.991 1.00 85.25 83 ARG A C 1
ATOM 644 O O . ARG A 1 83 ? 6.435 -1.571 7.086 1.00 85.25 83 ARG A O 1
ATOM 651 N N . GLU A 1 84 ? 5.397 0.233 7.916 1.00 87.31 84 GLU A N 1
ATOM 652 C CA . GLU A 1 84 ? 4.880 -0.396 9.132 1.00 87.31 84 GLU A CA 1
ATOM 653 C C . GLU A 1 84 ? 3.360 -0.316 9.169 1.00 87.31 84 GLU A C 1
ATOM 655 O O . GLU A 1 84 ? 2.779 0.666 8.718 1.00 87.31 84 GLU A O 1
ATOM 660 N N . VAL A 1 85 ? 2.712 -1.332 9.746 1.00 87.12 85 VAL A N 1
ATOM 661 C CA . VAL A 1 85 ? 1.242 -1.415 9.826 1.00 87.12 85 VAL A CA 1
ATOM 662 C C . VAL A 1 85 ? 0.645 -0.160 10.468 1.00 87.12 85 VAL A C 1
ATOM 664 O O . VAL A 1 85 ? -0.354 0.366 9.990 1.00 87.12 85 VAL A O 1
ATOM 667 N N . ASP A 1 86 ? 1.283 0.349 11.521 1.00 86.75 86 ASP A N 1
ATOM 668 C CA . ASP A 1 86 ? 0.838 1.551 12.230 1.00 86.75 86 ASP A CA 1
ATOM 669 C C . ASP A 1 86 ? 0.977 2.828 11.383 1.00 86.75 86 ASP A C 1
ATOM 671 O O . ASP A 1 86 ? 0.082 3.672 11.391 1.00 86.75 86 ASP A O 1
ATOM 675 N N . ASP A 1 87 ? 2.057 2.952 10.604 1.00 89.31 87 ASP A N 1
ATOM 676 C CA . ASP A 1 87 ? 2.272 4.103 9.719 1.00 89.31 87 ASP A CA 1
ATOM 677 C C . ASP A 1 87 ? 1.260 4.108 8.571 1.00 89.31 87 ASP A C 1
ATOM 679 O O . ASP A 1 87 ? 0.652 5.140 8.282 1.00 89.31 87 ASP A O 1
ATOM 683 N N . PHE A 1 88 ? 0.980 2.932 8.000 1.00 88.56 88 PHE A N 1
ATOM 684 C CA . PHE A 1 88 ? -0.086 2.772 7.018 1.00 88.56 88 PHE A CA 1
ATOM 685 C C . PHE A 1 88 ? -1.444 3.161 7.593 1.00 88.56 88 PHE A C 1
ATOM 687 O O . PHE A 1 88 ? -2.155 3.951 6.982 1.00 88.56 88 PHE A O 1
ATOM 694 N N . ILE A 1 89 ? -1.807 2.663 8.778 1.00 86.25 89 ILE A N 1
ATOM 695 C CA . ILE A 1 89 ? -3.082 3.006 9.424 1.00 86.25 89 ILE A CA 1
ATOM 696 C C . ILE A 1 89 ? -3.182 4.513 9.658 1.00 86.25 89 ILE A C 1
ATOM 698 O O . ILE A 1 89 ? -4.212 5.111 9.350 1.00 86.25 89 ILE A O 1
ATOM 702 N N . LYS A 1 90 ? -2.123 5.145 10.173 1.00 87.06 90 LYS A N 1
ATOM 703 C CA . LYS A 1 90 ? -2.079 6.597 10.387 1.00 87.06 90 LYS A CA 1
ATOM 704 C C . LYS A 1 90 ? -2.243 7.364 9.086 1.00 87.06 90 LYS A C 1
ATOM 706 O O . LYS A 1 90 ? -3.012 8.323 9.040 1.00 87.06 90 LYS A O 1
ATOM 711 N N . TYR A 1 91 ? -1.543 6.944 8.038 1.00 88.38 91 TYR A N 1
ATOM 712 C CA . TYR A 1 91 ? -1.621 7.581 6.734 1.00 88.38 91 TYR A CA 1
ATOM 713 C C . TYR A 1 91 ? -3.015 7.442 6.130 1.00 88.38 91 TYR A C 1
ATOM 715 O O . TYR A 1 91 ? -3.627 8.447 5.781 1.00 88.38 91 TYR A O 1
ATOM 723 N N . ILE A 1 92 ? -3.551 6.223 6.086 1.00 86.62 92 ILE A N 1
ATOM 724 C CA . ILE A 1 92 ? -4.894 5.942 5.580 1.00 86.62 92 ILE A CA 1
ATOM 725 C C . ILE A 1 92 ? -5.909 6.737 6.390 1.00 86.62 92 ILE A C 1
ATOM 727 O O . ILE A 1 92 ? -6.703 7.447 5.807 1.00 86.62 92 ILE A O 1
ATOM 731 N N . ALA A 1 93 ? -5.865 6.723 7.719 1.00 85.00 93 ALA A N 1
ATOM 732 C CA . ALA A 1 93 ? -6.823 7.473 8.525 1.00 85.00 93 ALA A CA 1
ATOM 733 C C . ALA A 1 93 ? -6.762 8.996 8.293 1.00 85.00 93 ALA A C 1
ATOM 735 O O . ALA A 1 93 ? -7.785 9.674 8.394 1.00 85.00 93 ALA A O 1
ATOM 736 N N . LYS A 1 94 ? -5.576 9.533 7.986 1.00 85.06 94 LYS A N 1
ATOM 737 C CA . LYS A 1 94 ? -5.359 10.957 7.705 1.00 85.06 94 LYS A CA 1
ATOM 738 C C . LYS A 1 94 ? -5.777 11.356 6.285 1.00 85.06 94 LYS A C 1
ATOM 740 O O . LYS A 1 94 ? -6.273 12.465 6.100 1.00 85.06 94 LYS A O 1
ATOM 745 N N . HIS A 1 95 ? -5.549 10.482 5.305 1.00 84.94 95 HIS A N 1
ATOM 746 C CA . HIS A 1 95 ? -5.792 10.727 3.878 1.00 84.94 95 HIS A CA 1
ATOM 747 C C . HIS A 1 95 ? -7.105 10.119 3.360 1.00 84.94 95 HIS A C 1
ATOM 749 O O . HIS A 1 95 ? -7.516 10.438 2.244 1.00 84.94 95 HIS A O 1
ATOM 755 N N . ALA A 1 96 ? -7.764 9.270 4.151 1.00 82.50 96 ALA A N 1
ATOM 756 C CA . ALA A 1 96 ? -9.068 8.699 3.848 1.00 82.50 96 ALA A CA 1
ATOM 757 C C . ALA A 1 96 ? -10.082 9.816 3.653 1.00 82.50 96 ALA A C 1
ATOM 759 O O . ALA A 1 96 ? -10.197 10.755 4.450 1.00 82.50 96 ALA A O 1
ATOM 760 N N . THR A 1 97 ? -10.829 9.689 2.564 1.00 77.88 97 THR A N 1
ATOM 761 C CA . THR A 1 97 ? -11.862 10.650 2.205 1.00 77.88 97 THR A CA 1
ATOM 762 C C . THR A 1 97 ? -13.017 10.568 3.206 1.00 77.88 97 THR A C 1
ATOM 764 O O . THR A 1 97 ? -13.620 11.581 3.567 1.00 77.88 97 THR A O 1
ATOM 767 N N . GLU A 1 98 ? -13.296 9.360 3.696 1.00 75.81 98 GLU A N 1
ATOM 768 C CA . GLU A 1 98 ? -14.302 9.078 4.717 1.00 75.81 98 GLU A CA 1
ATOM 769 C C . GLU A 1 98 ? -13.664 8.672 6.043 1.00 75.81 98 GLU A C 1
ATOM 771 O O . GLU A 1 98 ? -12.562 8.131 6.093 1.00 75.81 98 GLU A O 1
ATOM 776 N N . GLU A 1 99 ? -14.360 8.943 7.148 1.00 73.50 99 GLU A N 1
ATOM 777 C CA . GLU A 1 99 ? -13.912 8.443 8.442 1.00 73.50 99 GLU A CA 1
ATOM 778 C C . GLU A 1 99 ? -13.982 6.915 8.469 1.00 73.50 99 GLU A C 1
ATOM 780 O O . GLU A 1 99 ? -15.042 6.326 8.247 1.00 73.50 99 GLU A O 1
ATOM 785 N N . LEU A 1 100 ? -12.858 6.285 8.809 1.00 75.25 100 LEU A N 1
ATOM 786 C CA . LEU A 1 100 ? -12.822 4.861 9.102 1.00 75.25 100 LEU A CA 1
ATOM 787 C C . LEU A 1 100 ? -13.736 4.569 10.306 1.00 75.25 100 LEU A C 1
ATOM 789 O O . LEU A 1 100 ? -13.702 5.259 11.331 1.00 75.25 100 LEU A O 1
ATOM 793 N N . LYS A 1 101 ? -14.554 3.522 10.210 1.00 71.00 101 LYS A N 1
ATOM 794 C CA . LYS A 1 101 ? -15.380 3.014 11.309 1.00 71.00 101 LYS A CA 1
ATOM 795 C C . LYS A 1 101 ? -14.497 2.592 12.488 1.00 71.00 101 LYS A C 1
ATOM 797 O O . LYS A 1 101 ? -14.822 2.907 13.633 1.00 71.00 101 LYS A O 1
ATOM 802 N N . GLY A 1 102 ? -13.378 1.923 12.212 1.00 69.81 102 GLY A N 1
ATOM 803 C CA . GLY A 1 102 ? -12.431 1.409 13.203 1.00 69.81 102 GLY A CA 1
ATOM 804 C C . GLY A 1 102 ? -11.312 2.368 13.620 1.00 69.81 102 GLY A C 1
ATOM 805 O O . GLY A 1 102 ? -10.645 2.105 14.618 1.00 69.81 102 GLY A O 1
ATOM 806 N N . TYR A 1 103 ? -11.090 3.488 12.923 1.00 74.38 103 TYR A N 1
ATOM 807 C CA . TYR A 1 103 ? -9.954 4.388 13.184 1.00 74.38 103 TYR A CA 1
ATOM 808 C C . TYR A 1 103 ? -10.365 5.866 13.109 1.00 74.38 103 TYR A C 1
ATOM 810 O O . TYR A 1 103 ? -11.128 6.288 12.251 1.00 74.38 103 TYR A O 1
ATOM 818 N N . LYS A 1 104 ? -9.873 6.692 14.035 1.00 74.06 104 LYS A N 1
ATOM 819 C CA . LYS A 1 104 ? -10.057 8.153 13.984 1.00 74.06 104 LYS A CA 1
ATOM 820 C C . LYS A 1 104 ? -9.104 8.761 12.957 1.00 74.06 104 LYS A C 1
ATOM 822 O O . LYS A 1 104 ? -8.011 8.238 12.790 1.00 74.06 104 LYS A O 1
ATOM 827 N N . ARG A 1 105 ? -9.437 9.942 12.415 1.00 68.88 105 ARG A N 1
ATOM 828 C CA . ARG A 1 105 ? -8.554 10.747 11.533 1.00 68.88 105 ARG A CA 1
ATOM 829 C C . ARG A 1 105 ? -7.158 11.058 12.101 1.00 68.88 105 ARG A C 1
ATOM 831 O O . ARG A 1 105 ? -6.257 11.426 11.362 1.00 68.88 105 ARG A O 1
ATOM 838 N N . ASP A 1 106 ? -6.982 10.889 13.409 1.00 63.66 106 ASP A N 1
ATOM 839 C CA . ASP A 1 106 ? -5.707 11.011 14.131 1.00 63.66 106 ASP A CA 1
ATOM 840 C C . ASP A 1 106 ? -4.815 9.749 14.014 1.00 63.66 106 ASP A C 1
ATOM 842 O O . ASP A 1 106 ? -3.769 9.661 14.647 1.00 63.66 106 ASP A O 1
ATOM 846 N N . GLY A 1 107 ? -5.251 8.717 13.278 1.00 62.72 107 GLY A N 1
ATOM 847 C CA . GLY A 1 107 ? -4.562 7.424 13.183 1.00 62.72 107 GLY A CA 1
ATOM 848 C C . GLY A 1 107 ? -4.738 6.519 14.403 1.00 62.72 107 GLY A C 1
ATOM 849 O O . GLY A 1 107 ? -4.201 5.416 14.445 1.00 62.72 107 GLY A O 1
ATOM 850 N N . LYS A 1 108 ? -5.511 6.950 15.405 1.00 67.06 108 LYS A N 1
ATOM 851 C CA . LYS A 1 108 ? -5.812 6.135 16.588 1.00 67.06 108 LYS A CA 1
ATOM 852 C C . LYS A 1 108 ? -6.934 5.142 16.290 1.00 67.06 108 LYS A C 1
ATOM 854 O O . LYS A 1 108 ? -7.974 5.577 15.784 1.00 67.06 108 LYS A O 1
ATOM 859 N N . PRO A 1 109 ? -6.808 3.860 16.678 1.00 66.94 109 PRO A N 1
ATOM 860 C CA . PRO A 1 109 ? -7.928 2.932 16.623 1.00 66.94 109 PRO A CA 1
ATOM 861 C C . PRO A 1 109 ? -9.073 3.489 17.472 1.00 66.94 109 PRO A C 1
ATOM 863 O O . PRO A 1 109 ? -8.940 3.748 18.674 1.00 66.94 109 PRO A O 1
ATOM 866 N N . LYS A 1 110 ? -10.214 3.723 16.827 1.00 63.97 110 LYS A N 1
ATOM 867 C CA . LYS A 1 110 ? -11.487 3.990 17.485 1.00 63.97 110 LYS A CA 1
ATOM 868 C C . LYS A 1 110 ? -11.829 2.638 18.094 1.00 63.97 110 LYS A C 1
ATOM 870 O O . LYS A 1 110 ? -12.269 1.762 17.367 1.00 63.97 110 LYS A O 1
ATOM 875 N N . LYS A 1 111 ? -11.495 2.432 19.379 1.00 47.28 111 LYS A N 1
ATOM 876 C CA . LYS A 1 111 ? -11.840 1.226 20.153 1.00 47.28 111 LYS A CA 1
ATOM 877 C C . LYS A 1 111 ? -13.250 0.811 19.740 1.00 47.28 111 LYS A C 1
ATOM 879 O O . LYS A 1 111 ? -14.217 1.453 20.154 1.00 47.28 111 LYS A O 1
ATOM 884 N N . LYS A 1 112 ? -13.359 -0.196 18.872 1.00 43.41 112 LYS A N 1
ATOM 885 C CA . LYS A 1 112 ? -14.641 -0.798 18.572 1.00 43.41 112 LYS A CA 1
ATOM 886 C C . LYS A 1 112 ? -14.945 -1.544 19.851 1.00 43.41 112 LYS A C 1
ATOM 888 O O . LYS A 1 112 ? -14.227 -2.463 20.232 1.00 43.41 112 LYS A O 1
ATOM 893 N N . LYS A 1 113 ? -15.891 -0.984 20.595 1.00 41.62 113 LYS A N 1
ATOM 894 C CA . LYS A 1 113 ? -16.575 -1.662 21.678 1.00 41.62 113 LYS A CA 1
ATOM 895 C C . LYS A 1 113 ? -16.948 -3.024 21.099 1.00 41.62 113 LYS A C 1
ATOM 897 O O . LYS A 1 113 ? -17.629 -3.087 20.080 1.00 41.62 113 LYS A O 1
ATOM 902 N N . GLU A 1 114 ? -16.350 -4.059 21.660 1.00 37.31 114 GLU A N 1
ATOM 903 C CA . GLU A 1 114 ? -16.783 -5.435 21.516 1.00 37.31 114 GLU A CA 1
ATOM 904 C C . GLU A 1 114 ? -18.254 -5.425 21.945 1.00 37.31 114 GLU A C 1
ATOM 906 O O . GLU A 1 114 ? -18.571 -5.245 23.122 1.00 37.31 114 GLU A O 1
ATOM 911 N N . GLU A 1 115 ? -19.161 -5.371 20.973 1.00 35.56 115 GLU A N 1
ATOM 912 C CA . GLU A 1 115 ? -20.590 -5.477 21.232 1.00 35.56 115 GLU A CA 1
ATOM 913 C C . GLU A 1 115 ? -20.913 -6.968 21.286 1.00 35.56 115 GLU A C 1
ATOM 915 O O . GLU A 1 115 ? -21.051 -7.598 20.244 1.00 35.56 115 GLU A O 1
ATOM 920 N N . LEU A 1 116 ? -20.941 -7.446 22.539 1.00 35.81 116 LEU A N 1
ATOM 921 C CA . LEU A 1 116 ? -21.714 -8.541 23.143 1.00 35.81 116 LEU A CA 1
ATOM 922 C C . LEU A 1 116 ? -21.678 -9.937 22.495 1.00 35.81 116 LEU A C 1
ATOM 924 O O . LEU A 1 116 ? -22.291 -10.133 21.425 1.00 35.81 116 LEU A O 1
#

Solvent-accessible surface area (backbone atoms only — not comparable to full-atom values): 6863 Å² total; per-residue (Å²): 135,92,68,71,69,75,31,26,33,42,38,35,34,34,39,98,84,38,69,66,28,64,69,34,48,65,41,53,49,51,41,37,60,73,37,66,84,30,90,53,47,43,73,45,76,45,55,58,78,86,39,88,71,59,85,84,60,81,78,90,57,73,64,33,37,33,38,26,41,41,93,38,67,88,58,58,42,77,55,84,72,61,93,41,51,67,45,46,46,28,48,46,30,57,65,41,90,59,83,49,81,56,29,36,60,85,34,44,71,38,80,72,74,82,81,126

InterPro domains:
  IPR005788 Protein disulfide-isomerase, thioredoxin-like domain [TIGR01126] (2-95)
  IPR013766 Thioredoxin domain [PF00085] (3-93)
  IPR013766 Thioredoxin domain [PS51352] (1-97)
  IPR017937 Thioredoxin, conserved site [PS00194] (10-28)
  IPR036249 Thioredoxin-like superfamily [SSF52833] (6-95)

Organism: Brugia malayi (NCBI:txid6279)

pLDDT: mean 79.51, std 13.47, range [35.56, 91.0]

Mean predicted aligned error: 7.85 Å

Foldseek 3Di:
DPPPLQAKEKEKAAAPPDPVVVVLVVQLVVLQVVCVPFPRYHYYYDHCVVDPDDPPDDDPDPGWIWIQASVHNNDTDTDPWDSGSLRVLQVCLCPHPDHTPQAHNNSHGPPPPPDD